Protein AF-M7MXN5-F1 (afdb_monomer)

Secondary structure (DSSP, 8-state):
----HHHHHHHHHHHHHHHHHHHHHHHHTSTT--S-HHHHHHHHHHHHHHHHHHHHHHHHHHHHHHHHHHTT-----HHHHHHHHHHHHHHHHHHHHHHHHHHHHTT-GGGHHHHHHHHHHHHHHHGGGTTT-GGGHHHHHHHHHHHHHHHHHHHHHHTT--TT----------

Organism: NCBI:txid1279009

Solvent-accessible surface area (backbone atoms only — not comparable to full-atom values): 9744 Å² total; per-residue (Å²): 133,87,76,60,61,69,57,53,54,50,51,49,50,52,50,25,52,52,52,33,50,55,51,44,53,62,51,68,72,39,87,64,54,69,59,60,66,71,59,52,46,50,52,43,33,48,30,40,39,52,28,51,52,37,49,52,51,50,49,50,52,50,51,55,47,52,54,28,47,76,66,74,68,56,76,95,42,72,67,57,54,52,52,51,51,50,36,50,52,51,35,52,55,26,52,49,44,53,62,49,48,57,50,42,37,48,65,42,66,84,51,49,65,60,51,45,51,51,34,49,52,51,38,62,72,37,55,81,40,43,93,78,30,76,75,52,42,56,57,42,49,31,30,51,51,47,47,53,50,51,52,54,50,49,60,54,47,69,77,68,58,66,96,76,76,69,82,78,76,70,82,81,80,126

Mean predicted aligned error: 8.17 Å

Radius of gyration: 19.01 Å; Cα contacts (8 Å, |Δi|>4): 107; chains: 1; bounding box: 55×35×55 Å

Foldseek 3Di:
DDDPVVVVLVVLLVVLLVVLVVLLVVLVVDPLQDDDSVLLSLQSSLLSSQLSVLVVVLVVLVVVQVVCVVVVNHDDDPVSVVSNVLSVVSNVLSVVSSVLSSVVSSVNCVCVVVLLVSLVVLCVSLVVVVVPDVVSVSNNVSSVVNNVSSVVVVVVVVVVDDPPPPPPPDDPPD

Structure (mmCIF, N/CA/C/O backbone):
data_AF-M7MXN5-F1
#
_entry.id   AF-M7MXN5-F1
#
loop_
_atom_site.group_PDB
_atom_site.id
_atom_site.type_symbol
_atom_site.label_atom_id
_atom_site.label_alt_id
_atom_site.label_comp_id
_atom_site.label_asym_id
_atom_site.label_entity_id
_atom_site.label_seq_id
_atom_site.pdbx_PDB_ins_code
_atom_site.Cartn_x
_atom_site.Cartn_y
_atom_site.Cartn_z
_atom_site.occupancy
_atom_site.B_iso_or_equiv
_atom_site.auth_seq_id
_atom_site.auth_comp_id
_atom_site.auth_asym_id
_atom_site.auth_atom_id
_atom_site.pdbx_PDB_model_num
ATOM 1 N N . MET A 1 1 ? 27.532 1.480 -13.823 1.00 47.28 1 MET A N 1
ATOM 2 C CA . MET A 1 1 ? 27.310 2.254 -12.583 1.00 47.28 1 MET A CA 1
ATOM 3 C C . MET A 1 1 ? 26.461 1.381 -11.665 1.00 47.28 1 MET A C 1
ATOM 5 O O . MET A 1 1 ? 25.288 1.194 -11.956 1.00 47.28 1 MET A O 1
ATOM 9 N N . ASN A 1 2 ? 27.058 0.729 -10.660 1.00 47.22 2 ASN A N 1
ATOM 10 C CA . ASN A 1 2 ? 26.311 -0.142 -9.744 1.00 47.22 2 ASN A CA 1
ATOM 11 C C . ASN A 1 2 ? 25.503 0.739 -8.790 1.00 47.22 2 ASN A C 1
ATOM 13 O O . ASN A 1 2 ? 26.055 1.320 -7.859 1.00 47.22 2 ASN A O 1
ATOM 17 N N . ILE A 1 3 ? 24.205 0.881 -9.056 1.00 63.28 3 ILE A N 1
ATOM 18 C CA . ILE A 1 3 ? 23.286 1.511 -8.109 1.00 63.28 3 ILE A CA 1
ATOM 19 C C . ILE A 1 3 ? 23.208 0.583 -6.901 1.00 63.28 3 ILE A C 1
ATOM 21 O O . ILE A 1 3 ? 22.859 -0.589 -7.029 1.00 63.28 3 ILE A O 1
ATOM 25 N N . ASN A 1 4 ? 23.579 1.103 -5.736 1.00 78.06 4 ASN A N 1
ATOM 26 C CA . ASN A 1 4 ? 23.575 0.341 -4.499 1.00 78.06 4 ASN A CA 1
ATOM 27 C C . ASN A 1 4 ? 22.113 0.125 -4.072 1.00 78.06 4 ASN A C 1
ATOM 29 O O . ASN A 1 4 ? 21.478 1.034 -3.534 1.00 78.06 4 ASN A O 1
ATOM 33 N N . THR A 1 5 ? 21.555 -1.049 -4.371 1.00 75.12 5 THR A N 1
ATOM 34 C CA . THR A 1 5 ? 20.134 -1.390 -4.162 1.00 75.12 5 THR A CA 1
ATOM 35 C C . THR A 1 5 ? 19.700 -1.188 -2.712 1.00 75.12 5 THR A C 1
ATOM 37 O O . THR A 1 5 ? 18.627 -0.650 -2.457 1.00 75.12 5 THR A O 1
ATOM 40 N N . ASN A 1 6 ? 20.597 -1.472 -1.766 1.00 78.88 6 ASN A N 1
ATOM 41 C CA . ASN A 1 6 ? 20.368 -1.254 -0.338 1.00 78.88 6 ASN A CA 1
ATOM 42 C C . ASN A 1 6 ? 20.072 0.215 -0.001 1.00 78.88 6 ASN A C 1
ATOM 44 O O . ASN A 1 6 ? 19.251 0.504 0.865 1.00 78.88 6 ASN A O 1
ATOM 48 N N . LEU A 1 7 ? 20.729 1.158 -0.684 1.00 82.44 7 LEU A N 1
ATOM 49 C CA . LEU A 1 7 ? 20.529 2.587 -0.445 1.00 82.44 7 LEU A CA 1
ATOM 50 C C . LEU A 1 7 ? 19.149 3.030 -0.941 1.00 82.44 7 LEU A C 1
ATOM 52 O O . LEU A 1 7 ? 18.472 3.807 -0.267 1.00 82.44 7 LEU A O 1
ATOM 56 N N . VAL A 1 8 ? 18.705 2.483 -2.076 1.00 81.44 8 VAL A N 1
ATOM 57 C CA . VAL A 1 8 ? 17.357 2.716 -2.609 1.00 81.44 8 VAL A CA 1
ATOM 58 C C . VAL A 1 8 ? 16.309 2.193 -1.628 1.00 81.44 8 VAL A C 1
ATOM 60 O O . VAL A 1 8 ? 15.423 2.950 -1.233 1.00 81.44 8 VAL A O 1
ATOM 63 N N . ASP A 1 9 ? 16.458 0.964 -1.141 1.00 78.00 9 ASP A N 1
ATOM 64 C CA . ASP A 1 9 ? 15.501 0.362 -0.207 1.00 78.00 9 ASP A CA 1
ATOM 65 C C . ASP A 1 9 ? 15.425 1.124 1.126 1.00 78.00 9 ASP A C 1
ATOM 67 O O . ASP A 1 9 ? 14.329 1.397 1.626 1.00 78.00 9 ASP A O 1
ATOM 71 N N . ILE A 1 10 ? 16.572 1.554 1.669 1.00 85.50 10 ILE A N 1
ATOM 72 C CA . ILE A 1 10 ? 16.631 2.390 2.880 1.00 85.50 10 ILE A CA 1
ATOM 73 C C . ILE A 1 10 ? 15.970 3.750 2.636 1.00 85.50 10 ILE A C 1
ATOM 75 O O . ILE A 1 10 ? 15.220 4.230 3.489 1.00 85.50 10 ILE A O 1
ATOM 79 N N . SER A 1 11 ? 16.204 4.373 1.477 1.00 87.69 11 SER A N 1
ATOM 80 C CA . SER A 1 11 ? 15.596 5.669 1.152 1.00 87.69 11 SER A CA 1
ATOM 81 C C . SER A 1 11 ? 14.072 5.577 1.028 1.00 87.69 11 SER A C 1
ATOM 83 O O . SER A 1 11 ? 13.363 6.421 1.578 1.00 87.69 11 SER A O 1
ATOM 85 N N . ILE A 1 12 ? 13.554 4.514 0.401 1.00 87.25 12 ILE A N 1
ATOM 86 C CA . ILE A 1 12 ? 12.113 4.246 0.295 1.00 87.25 12 ILE A CA 1
ATOM 87 C C . ILE A 1 12 ? 11.523 3.987 1.683 1.00 87.25 12 ILE A C 1
ATOM 89 O O . ILE A 1 12 ? 10.456 4.514 2.009 1.00 87.25 12 ILE A O 1
ATOM 93 N N . LEU A 1 13 ? 12.222 3.223 2.527 1.00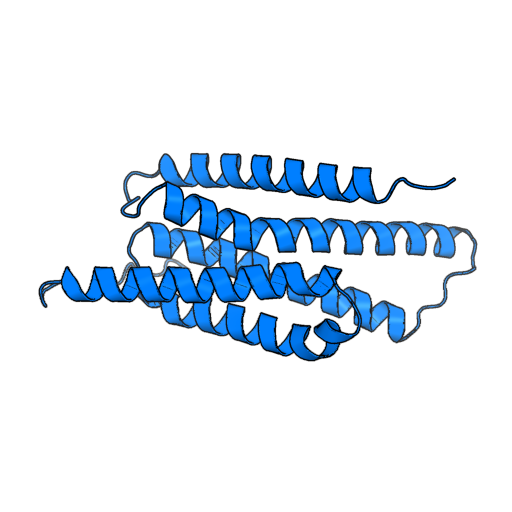 86.06 13 LEU A N 1
ATOM 94 C CA . LEU A 1 13 ? 11.801 2.973 3.901 1.00 86.06 13 LEU A CA 1
ATOM 95 C C . LEU A 1 13 ? 11.711 4.282 4.698 1.00 86.06 13 LEU A C 1
ATOM 97 O O . LEU A 1 13 ? 10.663 4.567 5.278 1.00 86.06 13 LEU A O 1
ATOM 101 N N . LEU A 1 14 ? 12.754 5.114 4.682 1.00 89.81 14 LEU A N 1
ATOM 102 C CA . LEU A 1 14 ? 12.753 6.412 5.364 1.00 89.81 14 LEU A CA 1
ATOM 103 C C . LEU A 1 14 ? 11.634 7.320 4.848 1.00 89.81 14 LEU A C 1
ATOM 105 O O . LEU A 1 14 ? 10.878 7.881 5.646 1.00 89.81 14 LEU A O 1
ATOM 109 N N . LEU A 1 15 ? 11.467 7.407 3.527 1.00 91.31 15 LEU A N 1
ATOM 110 C CA . LEU A 1 15 ? 10.403 8.191 2.908 1.00 91.31 15 LEU A CA 1
ATOM 111 C C . LEU A 1 15 ? 9.018 7.693 3.338 1.00 91.31 15 LEU A C 1
ATOM 113 O O . LEU A 1 15 ? 8.140 8.500 3.641 1.00 91.31 15 LEU A O 1
ATOM 117 N N . SER A 1 16 ? 8.827 6.376 3.438 1.00 88.69 16 SER A N 1
ATOM 118 C CA . SER A 1 16 ? 7.569 5.785 3.902 1.00 88.69 16 SER A CA 1
ATOM 119 C C . SER A 1 16 ? 7.272 6.093 5.368 1.00 88.69 16 SER A C 1
ATOM 121 O O . SER A 1 16 ? 6.123 6.391 5.701 1.00 88.69 16 SER A O 1
ATOM 123 N N . ILE A 1 17 ? 8.290 6.105 6.235 1.00 89.38 17 ILE A N 1
ATOM 124 C CA . ILE A 1 17 ? 8.146 6.478 7.648 1.00 89.38 17 ILE A CA 1
ATOM 125 C C . ILE A 1 17 ? 7.752 7.954 7.756 1.00 89.38 17 ILE A C 1
ATOM 127 O O . ILE A 1 17 ? 6.782 8.278 8.445 1.00 89.38 17 ILE A O 1
ATOM 131 N N . LEU A 1 18 ? 8.444 8.842 7.036 1.00 93.88 18 LEU A N 1
ATOM 132 C CA . LEU A 1 18 ? 8.152 10.279 7.026 1.00 93.88 18 LEU A CA 1
ATOM 133 C C . LEU A 1 18 ? 6.754 10.573 6.465 1.00 93.88 18 LEU A C 1
ATOM 135 O O . LEU A 1 18 ? 5.985 11.322 7.073 1.00 93.88 18 LEU A O 1
ATOM 1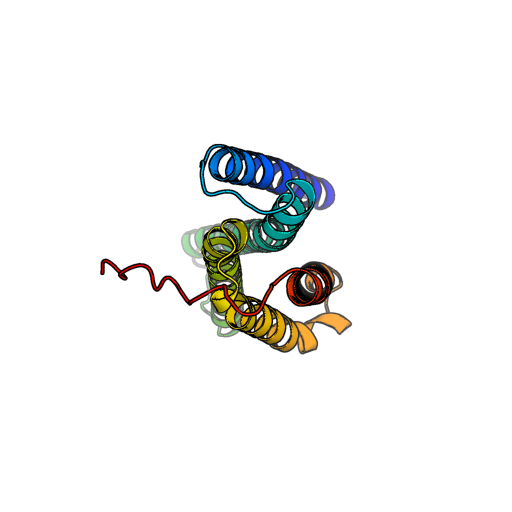39 N N . ALA A 1 19 ? 6.385 9.936 5.352 1.00 92.12 19 ALA A N 1
ATOM 140 C CA . ALA A 1 19 ? 5.065 10.079 4.746 1.00 92.12 19 ALA A CA 1
ATOM 141 C C . ALA A 1 19 ? 3.954 9.565 5.675 1.00 92.12 19 ALA A C 1
ATOM 143 O O . ALA A 1 19 ? 2.916 10.215 5.829 1.00 92.12 19 ALA A O 1
ATOM 144 N N . THR A 1 20 ? 4.192 8.441 6.355 1.00 91.50 20 THR A N 1
ATOM 145 C CA . THR A 1 20 ? 3.282 7.894 7.369 1.00 91.50 20 THR A CA 1
ATOM 146 C C . THR A 1 20 ? 3.127 8.851 8.542 1.00 91.50 20 THR A C 1
ATOM 148 O O . THR A 1 20 ? 2.000 9.119 8.963 1.00 91.50 20 THR A O 1
ATOM 151 N N . ALA A 1 21 ? 4.230 9.393 9.062 1.00 90.44 21 ALA A N 1
ATOM 152 C CA . ALA A 1 21 ? 4.212 10.345 10.165 1.00 90.44 21 ALA A CA 1
ATOM 153 C C . ALA A 1 21 ? 3.433 11.614 9.790 1.00 90.44 21 ALA A C 1
ATOM 155 O O . ALA A 1 21 ? 2.551 12.029 10.544 1.00 90.44 21 ALA A O 1
ATOM 156 N N . GLY A 1 22 ? 3.674 12.171 8.599 1.00 92.44 22 GLY A N 1
ATOM 157 C CA . GLY A 1 22 ? 2.940 13.328 8.081 1.00 92.44 22 GLY A CA 1
ATOM 158 C C . GLY A 1 22 ? 1.442 13.057 7.900 1.00 92.44 22 GLY A C 1
ATOM 159 O O . GLY A 1 22 ? 0.605 13.868 8.308 1.00 92.44 22 GLY A O 1
ATOM 160 N N . PHE A 1 23 ? 1.080 11.892 7.353 1.00 90.88 23 PHE A N 1
ATOM 161 C CA . PHE A 1 23 ? -0.321 11.493 7.197 1.00 90.88 23 PHE A CA 1
ATOM 162 C C . PHE A 1 23 ? -1.011 11.289 8.553 1.00 90.88 23 PHE A C 1
ATOM 164 O O . PHE A 1 23 ? -2.112 11.795 8.778 1.00 90.88 23 PHE A O 1
ATOM 171 N N . CYS A 1 24 ? -0.347 10.610 9.491 1.00 89.62 24 CYS A N 1
ATOM 172 C CA . CYS A 1 24 ? -0.855 10.402 10.845 1.00 89.62 24 CYS A CA 1
ATOM 173 C C . CYS A 1 24 ? -0.999 11.716 11.609 1.00 89.62 24 CYS A C 1
ATOM 175 O O . CYS A 1 24 ? -2.003 11.903 12.286 1.00 89.62 24 CYS A O 1
ATOM 177 N N . TYR A 1 25 ? -0.052 12.646 11.46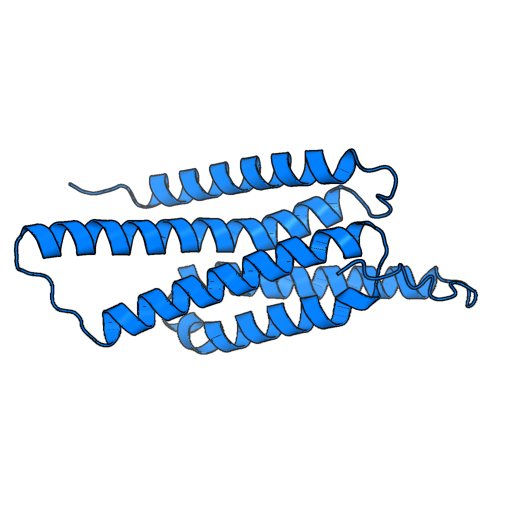9 1.00 91.12 25 TYR A N 1
ATOM 178 C CA . TYR A 1 25 ? -0.140 13.974 12.073 1.00 91.12 25 TYR A CA 1
ATOM 179 C C . TYR A 1 25 ? -1.403 14.715 11.611 1.00 91.12 25 TYR A C 1
ATOM 181 O O . TYR A 1 25 ? -2.173 15.209 12.439 1.00 91.12 25 TYR A O 1
ATOM 189 N N . ARG A 1 26 ? -1.681 14.710 10.297 1.00 89.31 26 ARG A N 1
ATOM 190 C CA . ARG A 1 26 ? -2.926 15.276 9.744 1.00 89.31 26 ARG A CA 1
ATOM 191 C C . ARG A 1 26 ? -4.170 14.574 10.285 1.00 89.31 26 ARG A C 1
ATOM 193 O O . ARG A 1 26 ? -5.172 15.234 10.555 1.00 89.31 26 ARG A O 1
ATOM 200 N N . LEU A 1 27 ? -4.112 13.255 10.458 1.00 87.69 27 LEU A N 1
ATOM 201 C CA . LEU A 1 27 ? -5.239 12.472 10.956 1.00 87.69 27 LEU A CA 1
ATOM 202 C C . LEU A 1 27 ? -5.500 12.701 12.456 1.00 87.69 27 LEU A C 1
ATOM 204 O O . LEU A 1 27 ? -6.655 12.823 12.856 1.00 87.69 27 LEU A O 1
ATOM 208 N N . TYR A 1 28 ? -4.448 12.818 13.272 1.00 87.75 28 TYR A N 1
ATOM 209 C CA . TYR A 1 28 ? -4.533 13.033 14.724 1.00 87.75 28 TYR A CA 1
ATOM 210 C C . TYR A 1 28 ? -4.995 14.430 15.111 1.00 87.75 28 TYR A C 1
ATOM 212 O O . TYR A 1 28 ? -5.539 14.603 16.197 1.00 87.75 28 TYR A O 1
ATOM 220 N N . ARG A 1 29 ? -4.798 15.423 14.241 1.00 87.12 29 ARG A N 1
ATOM 221 C CA . ARG A 1 29 ? -5.309 16.779 14.469 1.00 87.12 29 ARG A CA 1
ATOM 222 C C . ARG A 1 29 ? -6.839 16.855 14.355 1.00 87.12 29 ARG A C 1
ATOM 224 O O . ARG A 1 29 ? -7.433 17.854 14.744 1.00 87.12 29 ARG A O 1
ATOM 231 N N . HIS A 1 30 ? -7.490 15.824 13.815 1.00 79.88 30 HIS A N 1
ATOM 232 C CA . HIS A 1 30 ? -8.931 15.828 13.612 1.00 79.88 30 HIS A CA 1
ATOM 233 C C . HIS A 1 30 ? -9.686 15.480 14.912 1.00 79.88 30 HIS A C 1
ATOM 235 O O . HIS A 1 30 ? -9.422 14.427 15.491 1.00 79.88 30 HIS A O 1
ATOM 241 N N . PRO A 1 31 ? -10.686 16.276 15.341 1.00 75.06 31 PRO A N 1
ATOM 242 C CA . PRO A 1 31 ? -11.374 16.076 16.625 1.00 75.06 31 PRO A CA 1
ATOM 243 C C . PRO A 1 31 ? -12.156 14.756 16.696 1.00 75.06 31 PRO A C 1
ATOM 245 O O . PRO A 1 31 ? -12.258 14.144 17.749 1.00 75.06 31 PRO A O 1
ATOM 248 N N . ALA A 1 32 ? -12.656 14.268 15.557 1.00 75.81 32 ALA A N 1
ATOM 249 C CA . ALA A 1 32 ? -13.358 12.983 15.451 1.00 75.81 32 ALA A CA 1
ATOM 250 C C . ALA A 1 32 ? -12.443 11.734 15.491 1.00 75.81 32 ALA A C 1
ATOM 252 O O . ALA A 1 32 ? -12.848 10.666 15.039 1.00 75.81 32 ALA A O 1
ATOM 253 N N . PHE A 1 33 ? -11.188 11.855 15.928 1.00 77.12 33 PHE A N 1
ATOM 254 C CA . PHE A 1 33 ? -10.263 10.727 16.026 1.00 77.12 33 PHE A CA 1
ATOM 255 C C . PHE A 1 33 ? -10.543 9.909 17.296 1.00 77.12 33 PHE A C 1
ATOM 257 O O . PHE A 1 33 ? -10.397 10.414 18.406 1.00 77.12 33 PHE A O 1
ATOM 264 N N . CYS A 1 34 ? -10.920 8.637 17.141 1.00 74.44 34 CYS A N 1
ATOM 265 C CA . CYS A 1 34 ? -11.358 7.799 18.269 1.00 74.44 34 CYS A CA 1
ATOM 266 C C . CYS A 1 34 ? -10.432 6.606 18.559 1.00 74.44 34 CYS A C 1
ATOM 268 O O . CYS A 1 34 ? -10.537 5.978 19.611 1.00 74.44 34 CYS A O 1
ATOM 270 N N . GLN A 1 35 ? -9.546 6.247 17.626 1.00 76.44 35 GLN A N 1
ATOM 271 C CA . GLN A 1 35 ? -8.729 5.034 17.724 1.00 76.44 35 GLN A CA 1
ATOM 272 C C . GLN A 1 35 ? -7.386 5.265 18.434 1.00 76.44 35 GLN A C 1
ATOM 274 O O . GLN A 1 35 ? -6.954 6.386 18.672 1.00 76.44 35 GLN A O 1
ATOM 279 N N . ARG A 1 36 ? -6.674 4.186 18.782 1.00 81.44 36 ARG A N 1
ATOM 280 C CA . ARG A 1 36 ? -5.321 4.303 19.356 1.00 81.44 36 ARG A CA 1
ATOM 281 C C . ARG A 1 36 ? -4.330 4.800 18.298 1.00 81.44 36 ARG A C 1
ATOM 283 O O . ARG A 1 36 ? -4.243 4.210 17.223 1.00 81.44 36 ARG A O 1
ATOM 290 N N . LYS A 1 37 ? -3.519 5.810 18.638 1.00 83.38 37 LYS A N 1
ATOM 291 C CA . LYS A 1 37 ? -2.496 6.388 17.745 1.00 83.38 37 LYS A CA 1
ATOM 292 C C . LYS A 1 37 ? -1.556 5.317 17.173 1.00 83.38 37 LYS A C 1
ATOM 294 O O . LYS A 1 37 ? -1.448 5.178 15.966 1.00 83.38 37 LYS A O 1
ATOM 299 N N . SER A 1 38 ? -0.966 4.466 18.013 1.00 81.06 38 SER A N 1
ATOM 300 C CA . SER A 1 38 ? -0.049 3.410 17.546 1.00 81.06 38 SER A CA 1
ATOM 301 C C . SER A 1 38 ? -0.682 2.425 16.555 1.00 81.06 38 SER A C 1
ATOM 303 O O . SER A 1 38 ? -0.024 1.977 15.622 1.00 81.06 38 SER A O 1
ATOM 305 N N . PHE A 1 39 ? -1.970 2.112 16.722 1.00 83.44 39 PHE A N 1
ATOM 306 C CA . PHE A 1 39 ? -2.701 1.234 15.810 1.00 83.44 39 PHE A CA 1
ATOM 307 C C . PHE A 1 39 ? -2.892 1.878 14.436 1.00 83.44 39 PHE A C 1
ATOM 309 O O . PHE A 1 39 ? -2.626 1.247 13.418 1.00 83.44 39 PHE A O 1
ATOM 316 N N . VAL A 1 40 ? -3.313 3.143 14.414 1.00 84.94 40 VAL A N 1
ATOM 317 C CA . VAL A 1 40 ? -3.501 3.896 13.170 1.00 84.94 40 VAL A CA 1
ATOM 318 C C . VAL A 1 40 ? -2.168 4.124 12.467 1.00 84.94 40 VAL A C 1
ATOM 320 O O . VAL A 1 40 ? -2.100 3.924 11.261 1.00 84.94 40 VAL A O 1
ATOM 323 N N . PHE A 1 41 ? -1.107 4.458 13.206 1.00 87.25 41 PHE A N 1
ATOM 324 C CA . PHE A 1 41 ? 0.235 4.597 12.642 1.00 87.25 41 PHE A CA 1
ATOM 325 C C . PHE A 1 41 ? 0.669 3.336 11.903 1.00 87.25 41 PHE A C 1
ATOM 327 O O . PHE A 1 41 ? 1.087 3.409 10.752 1.00 87.25 41 PHE A O 1
ATOM 334 N N . LEU A 1 42 ? 0.504 2.175 12.538 1.00 86.56 42 LEU A N 1
ATOM 335 C CA . LEU A 1 42 ? 0.867 0.901 11.935 1.00 86.56 42 LEU A CA 1
ATOM 336 C C . LEU A 1 42 ? 0.002 0.589 10.704 1.00 86.56 42 LEU A C 1
ATOM 338 O O . LEU A 1 42 ? 0.540 0.178 9.685 1.00 86.56 42 LEU A O 1
ATOM 342 N N . LEU A 1 43 ? -1.311 0.839 10.747 1.00 86.19 43 LEU A N 1
ATOM 343 C CA . LEU A 1 43 ? -2.180 0.667 9.574 1.00 86.19 43 LEU A CA 1
ATOM 344 C C . LEU A 1 43 ? -1.756 1.549 8.394 1.00 86.19 43 LEU A C 1
ATOM 346 O O . LEU A 1 43 ? -1.692 1.069 7.265 1.00 86.19 43 LEU A O 1
ATOM 350 N N . VAL A 1 44 ? -1.477 2.828 8.654 1.00 90.44 44 VAL A N 1
ATOM 351 C CA . VAL A 1 44 ? -1.035 3.768 7.617 1.00 90.44 44 VAL A CA 1
ATOM 352 C C . VAL A 1 44 ? 0.315 3.327 7.071 1.00 90.44 44 VAL A C 1
ATOM 354 O O . VAL A 1 44 ? 0.458 3.258 5.859 1.00 90.44 44 VAL A O 1
ATOM 357 N N . PHE A 1 45 ? 1.264 2.956 7.933 1.00 88.31 45 PHE A N 1
ATOM 358 C CA . PHE A 1 45 ? 2.584 2.485 7.513 1.00 88.31 45 PHE A CA 1
ATOM 359 C C . PHE A 1 45 ? 2.490 1.276 6.578 1.00 88.31 45 PHE A C 1
ATOM 361 O O . PHE A 1 45 ? 3.076 1.280 5.497 1.00 88.31 45 PHE A O 1
ATOM 368 N N . LEU A 1 46 ? 1.689 0.277 6.961 1.00 87.19 46 LEU A N 1
ATOM 369 C CA . LEU A 1 46 ? 1.489 -0.952 6.189 1.00 87.19 46 LEU A CA 1
ATOM 370 C C . LEU A 1 46 ? 0.849 -0.705 4.817 1.00 87.19 46 LEU A C 1
ATOM 372 O O . LEU A 1 46 ? 1.119 -1.469 3.899 1.00 87.19 46 LEU A O 1
ATOM 376 N N . ALA A 1 47 ? 0.033 0.339 4.661 1.00 88.69 47 ALA A N 1
ATOM 377 C CA . ALA A 1 47 ? -0.532 0.716 3.364 1.00 88.69 47 ALA A CA 1
ATOM 378 C C . ALA A 1 47 ? 0.387 1.666 2.567 1.00 88.69 47 ALA A C 1
ATOM 380 O O . ALA A 1 47 ? 0.432 1.614 1.340 1.00 88.69 47 ALA A O 1
ATOM 381 N N . MET A 1 48 ? 1.141 2.530 3.252 1.00 91.00 48 MET A N 1
ATOM 382 C CA . MET A 1 48 ? 1.973 3.568 2.635 1.00 91.00 48 MET A CA 1
ATOM 383 C C . MET A 1 48 ? 3.301 3.023 2.107 1.00 91.00 48 MET A C 1
ATOM 385 O O . MET A 1 48 ? 3.770 3.460 1.057 1.00 91.00 48 MET A O 1
ATOM 389 N N . TYR A 1 49 ? 3.904 2.058 2.804 1.00 89.19 49 TYR A N 1
ATOM 390 C CA . TYR A 1 49 ? 5.169 1.463 2.379 1.00 89.19 49 TYR A CA 1
ATOM 391 C C . TYR A 1 49 ? 5.054 0.732 1.026 1.00 89.19 49 TYR A C 1
ATOM 393 O O . TYR A 1 49 ? 5.797 1.096 0.111 1.00 89.19 49 TYR A O 1
ATOM 401 N N . PRO A 1 50 ? 4.099 -0.203 0.814 1.00 87.81 50 PRO A N 1
ATOM 402 C CA . PRO A 1 50 ? 3.914 -0.838 -0.492 1.00 87.81 50 PRO A CA 1
ATOM 403 C C . PRO A 1 50 ? 3.569 0.154 -1.604 1.00 87.81 50 PRO A C 1
ATOM 405 O O . PRO A 1 50 ? 4.023 -0.015 -2.733 1.00 87.81 50 PRO A O 1
ATOM 408 N N . LEU A 1 51 ? 2.799 1.204 -1.291 1.00 90.88 51 LEU A N 1
ATOM 409 C CA . LEU A 1 51 ? 2.457 2.265 -2.240 1.00 90.88 51 LEU A CA 1
ATOM 410 C C . LEU A 1 51 ? 3.713 2.975 -2.764 1.00 90.88 51 LEU A C 1
ATOM 412 O O . LEU A 1 51 ? 3.904 3.072 -3.973 1.00 90.88 51 LEU A O 1
ATOM 416 N N . LEU A 1 52 ? 4.565 3.463 -1.858 1.00 90.50 52 LEU A N 1
ATOM 417 C CA . LEU A 1 52 ? 5.790 4.191 -2.207 1.00 90.50 52 LEU A CA 1
ATOM 418 C C . LEU A 1 52 ? 6.820 3.287 -2.884 1.00 90.50 52 LEU A C 1
ATOM 420 O O . LEU A 1 52 ? 7.468 3.711 -3.839 1.00 90.50 52 LEU A O 1
ATOM 424 N N . SER A 1 53 ? 6.938 2.040 -2.427 1.00 87.75 53 SER A N 1
ATOM 425 C CA . SER A 1 53 ? 7.812 1.046 -3.051 1.00 87.75 53 SER A CA 1
ATOM 426 C C . SER A 1 53 ? 7.408 0.778 -4.506 1.00 87.75 53 SER A C 1
ATOM 428 O O . SER A 1 53 ? 8.250 0.861 -5.405 1.00 87.75 53 SER A O 1
ATOM 430 N N . MET A 1 54 ? 6.113 0.556 -4.765 1.00 89.00 54 MET A N 1
ATOM 431 C CA . MET A 1 54 ? 5.602 0.348 -6.124 1.00 89.00 54 MET A CA 1
ATOM 432 C C . MET A 1 54 ? 5.690 1.611 -6.981 1.00 89.00 54 MET A C 1
ATOM 434 O O . MET A 1 54 ? 6.049 1.517 -8.152 1.00 89.00 54 MET A O 1
ATOM 438 N N . LEU A 1 55 ? 5.451 2.793 -6.406 1.00 90.44 55 LEU A N 1
ATOM 439 C CA . LEU A 1 55 ? 5.644 4.067 -7.102 1.00 90.44 55 LEU A CA 1
ATOM 440 C C . LEU A 1 55 ? 7.093 4.221 -7.584 1.00 90.44 55 LEU A C 1
ATOM 442 O O . LEU A 1 55 ? 7.317 4.569 -8.741 1.00 90.44 55 LEU A O 1
ATOM 446 N N . GLY A 1 56 ? 8.072 3.920 -6.725 1.00 87.94 56 GLY A N 1
ATOM 447 C CA . GLY A 1 56 ? 9.488 3.948 -7.092 1.00 87.94 56 GLY A CA 1
ATOM 448 C C . GLY A 1 56 ? 9.813 2.993 -8.243 1.00 87.94 56 GLY A C 1
ATOM 449 O O . GLY A 1 56 ? 10.490 3.385 -9.192 1.00 87.94 56 GLY A O 1
ATOM 450 N N . HIS A 1 57 ? 9.267 1.774 -8.208 1.00 86.19 57 HIS A N 1
ATOM 451 C CA . HIS A 1 57 ? 9.447 0.792 -9.282 1.00 86.19 57 HIS A CA 1
ATOM 452 C C . HIS A 1 57 ? 8.836 1.259 -10.605 1.00 86.19 57 HIS A C 1
ATOM 454 O O . HIS A 1 57 ? 9.502 1.207 -11.638 1.00 86.19 57 HIS A O 1
ATOM 460 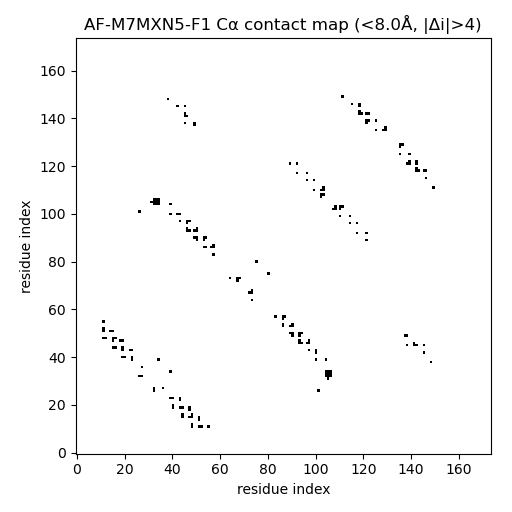N N . VAL A 1 58 ? 7.597 1.756 -10.583 1.00 90.00 58 VAL A N 1
ATOM 461 C CA . VAL A 1 58 ? 6.912 2.265 -11.780 1.00 90.00 58 VAL A CA 1
ATOM 462 C C . VAL A 1 58 ? 7.669 3.452 -12.377 1.00 90.00 58 VAL A C 1
ATOM 464 O O . VAL A 1 58 ? 7.867 3.495 -13.590 1.00 90.00 58 VAL A O 1
ATOM 467 N N . LEU A 1 59 ? 8.161 4.377 -11.546 1.00 90.31 59 LEU A N 1
ATOM 468 C CA . LEU A 1 59 ? 8.977 5.505 -12.007 1.00 90.31 59 LEU A CA 1
ATOM 469 C C . LEU A 1 59 ? 10.305 5.047 -12.614 1.00 90.31 59 LEU A C 1
ATOM 471 O O . LEU A 1 59 ? 10.679 5.533 -13.679 1.00 90.31 59 LEU A O 1
ATOM 475 N N . ALA A 1 60 ? 10.997 4.092 -11.989 1.00 87.50 60 ALA A N 1
ATOM 476 C CA . ALA A 1 60 ? 12.241 3.545 -12.527 1.00 87.50 60 ALA A CA 1
ATOM 477 C C . ALA A 1 60 ? 12.018 2.880 -13.895 1.00 87.50 60 ALA A C 1
ATOM 479 O O . ALA A 1 60 ? 12.763 3.135 -14.842 1.00 87.50 60 ALA A O 1
ATOM 480 N N . ILE A 1 61 ? 10.954 2.083 -14.023 1.00 88.00 61 ILE A N 1
ATOM 481 C CA . ILE A 1 61 ? 10.572 1.435 -15.282 1.00 88.00 61 ILE A CA 1
ATOM 482 C C . ILE A 1 61 ? 10.219 2.481 -16.345 1.00 88.00 61 ILE A C 1
ATOM 484 O O . ILE A 1 61 ? 10.684 2.370 -17.482 1.00 88.00 61 ILE A O 1
ATOM 488 N N . ALA A 1 62 ? 9.447 3.509 -15.986 1.00 88.62 62 ALA A N 1
ATOM 489 C CA . ALA A 1 62 ? 9.068 4.587 -16.895 1.00 88.62 62 ALA A CA 1
ATOM 490 C C . ALA A 1 62 ? 10.288 5.387 -17.379 1.00 88.62 62 ALA A C 1
ATOM 492 O O . ALA A 1 62 ? 10.410 5.636 -18.577 1.00 88.62 62 ALA A O 1
ATOM 493 N N . LEU A 1 63 ? 11.223 5.726 -16.485 1.00 90.56 63 LEU A N 1
ATOM 494 C CA . LEU A 1 63 ? 12.457 6.443 -16.827 1.00 90.56 63 LEU A CA 1
ATOM 495 C C . LEU A 1 63 ? 13.351 5.629 -17.764 1.00 90.56 63 LEU A C 1
ATOM 497 O O . LEU A 1 63 ? 13.764 6.133 -18.807 1.00 90.56 63 LEU A O 1
ATOM 501 N N . ILE A 1 64 ? 13.608 4.359 -17.436 1.00 87.88 64 ILE A N 1
ATOM 502 C CA . ILE A 1 64 ? 14.419 3.467 -18.281 1.00 87.88 64 ILE A CA 1
ATOM 503 C C . ILE A 1 64 ? 13.767 3.301 -19.658 1.00 87.88 64 ILE A C 1
ATOM 505 O O . ILE A 1 64 ? 14.452 3.300 -20.680 1.00 87.88 64 ILE A O 1
ATOM 509 N N . SER A 1 65 ? 12.441 3.190 -19.698 1.00 87.62 65 SER A N 1
ATOM 510 C CA . SER A 1 65 ? 11.694 3.061 -20.952 1.00 87.62 65 SER A CA 1
ATOM 511 C C . SER A 1 65 ? 11.731 4.347 -21.776 1.00 87.62 65 SER A C 1
ATOM 513 O O . SER A 1 65 ? 11.926 4.278 -22.985 1.00 87.62 65 SER A O 1
ATOM 515 N N . GLY A 1 66 ? 11.647 5.513 -21.130 1.00 90.19 66 GLY A N 1
ATOM 516 C CA . GLY A 1 66 ? 11.828 6.814 -21.775 1.00 90.19 66 GLY A CA 1
ATOM 517 C C . GLY A 1 66 ? 13.223 6.979 -22.383 1.00 90.19 66 GLY A C 1
ATOM 518 O O . GLY A 1 66 ? 13.342 7.406 -23.528 1.00 90.19 66 GLY A O 1
ATOM 519 N N . MET A 1 67 ? 14.275 6.551 -21.676 1.00 91.00 67 MET A N 1
ATOM 520 C CA . MET A 1 67 ? 15.644 6.545 -22.214 1.00 91.00 67 MET A CA 1
ATOM 521 C C . MET A 1 67 ? 15.780 5.613 -23.425 1.00 91.00 67 MET A C 1
ATOM 523 O O . MET A 1 67 ? 16.396 5.972 -24.426 1.00 91.00 67 MET A O 1
ATOM 527 N N . ARG A 1 68 ? 15.170 4.421 -23.378 1.00 89.19 68 ARG A N 1
ATOM 528 C CA . ARG A 1 68 ? 15.148 3.498 -24.528 1.00 89.19 68 ARG A CA 1
ATOM 529 C C . ARG A 1 68 ? 14.394 4.081 -25.720 1.00 89.19 68 ARG A C 1
ATOM 531 O O . ARG A 1 68 ? 14.815 3.861 -26.853 1.00 89.19 68 ARG A O 1
ATOM 538 N N . LEU A 1 69 ? 13.316 4.826 -25.466 1.00 92.31 69 LEU A N 1
ATOM 539 C CA . LEU A 1 69 ? 12.523 5.479 -26.506 1.00 92.31 69 LEU A CA 1
ATOM 540 C C . LEU A 1 69 ? 13.343 6.559 -27.215 1.00 92.31 69 LEU A C 1
ATOM 542 O O . LEU A 1 69 ? 13.366 6.591 -28.440 1.00 92.31 69 LEU A O 1
ATOM 546 N N . GLN A 1 70 ? 14.081 7.374 -26.456 1.00 93.88 70 GLN A N 1
ATOM 547 C CA . GLN A 1 70 ? 15.007 8.371 -27.010 1.00 93.88 70 GLN A CA 1
ATOM 548 C C . GLN A 1 70 ? 16.127 7.731 -27.840 1.00 93.88 70 GLN A C 1
ATOM 550 O O . GLN A 1 70 ? 16.520 8.275 -28.866 1.00 93.88 70 GLN A O 1
ATOM 555 N N . ASN A 1 71 ? 16.588 6.544 -27.440 1.00 91.50 71 ASN A N 1
ATOM 556 C CA . ASN A 1 71 ? 17.608 5.782 -28.161 1.00 91.50 71 ASN A CA 1
ATOM 557 C C . ASN A 1 71 ? 17.045 4.935 -29.322 1.00 91.50 71 ASN A C 1
ATOM 559 O O . ASN A 1 71 ? 17.783 4.128 -29.883 1.00 91.50 71 ASN A O 1
ATOM 563 N N . GLY A 1 72 ? 15.746 5.028 -29.639 1.00 91.56 72 GLY A N 1
ATOM 564 C CA . GLY A 1 72 ? 15.104 4.244 -30.707 1.00 91.56 72 GLY A CA 1
ATOM 565 C C . GLY A 1 72 ? 15.094 2.724 -30.484 1.00 91.56 72 GLY A C 1
ATOM 566 O O . GLY A 1 72 ? 14.819 1.966 -31.406 1.00 91.56 72 GLY A O 1
ATOM 567 N N . SER A 1 73 ? 15.393 2.265 -29.265 1.00 89.25 73 SER A N 1
ATOM 568 C CA . SER A 1 73 ? 15.518 0.843 -28.893 1.00 89.25 73 SER A CA 1
ATOM 569 C C . SER A 1 73 ? 14.353 0.350 -28.031 1.00 89.25 73 SER A C 1
ATOM 571 O O . SER A 1 73 ? 14.393 -0.748 -27.473 1.00 89.25 73 SER A O 1
ATOM 573 N N . PHE A 1 74 ? 13.317 1.174 -27.868 1.00 88.62 74 PHE A N 1
ATOM 574 C CA . PHE A 1 74 ? 12.143 0.803 -27.096 1.00 88.62 74 PHE A CA 1
ATOM 575 C C . PHE A 1 74 ? 11.237 -0.134 -27.893 1.00 88.62 74 PHE A C 1
ATOM 577 O O . PHE A 1 74 ? 10.738 0.225 -28.956 1.00 88.62 74 PHE A O 1
ATOM 584 N N . VAL A 1 75 ? 10.980 -1.309 -27.323 1.00 88.25 75 VAL A N 1
ATOM 585 C CA . VAL A 1 75 ? 9.984 -2.257 -27.817 1.00 88.25 75 VAL A CA 1
ATOM 586 C C . VAL A 1 75 ? 8.869 -2.348 -26.785 1.00 88.25 75 VAL A C 1
ATOM 588 O O . VAL A 1 75 ? 9.111 -2.624 -25.606 1.00 88.25 75 VAL A O 1
ATOM 591 N N . TYR A 1 76 ? 7.642 -2.075 -27.224 1.00 88.38 76 TYR 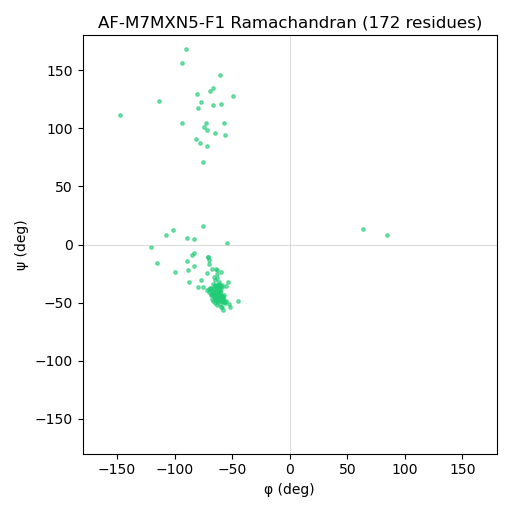A N 1
ATOM 592 C CA . TYR A 1 76 ? 6.460 -2.220 -26.387 1.00 88.38 76 TYR A CA 1
ATOM 593 C C . TYR A 1 76 ? 6.016 -3.685 -26.373 1.00 88.38 76 TYR A C 1
ATOM 595 O O . TYR A 1 76 ? 5.234 -4.121 -27.213 1.00 88.38 76 TYR A O 1
ATOM 603 N N . ASP A 1 77 ? 6.528 -4.444 -25.408 1.00 90.38 77 ASP A N 1
ATOM 604 C CA . ASP A 1 77 ? 6.170 -5.851 -25.237 1.00 90.38 77 ASP A CA 1
ATOM 605 C C . ASP A 1 77 ? 5.019 -6.046 -24.243 1.00 90.38 77 ASP A C 1
ATOM 607 O O . ASP A 1 77 ? 4.844 -5.282 -23.286 1.00 90.38 77 ASP A O 1
ATOM 611 N N . PHE A 1 78 ? 4.303 -7.167 -24.380 1.00 89.00 78 PHE A N 1
ATOM 612 C CA . PHE A 1 78 ? 3.274 -7.595 -23.422 1.00 89.00 78 PHE A CA 1
ATOM 613 C C . PHE A 1 78 ? 3.797 -7.651 -21.976 1.00 89.00 78 PHE A C 1
ATOM 615 O O . PHE A 1 78 ? 3.070 -7.354 -21.024 1.00 89.00 78 PHE A O 1
ATOM 622 N N . ARG A 1 79 ? 5.086 -7.974 -21.801 1.00 85.62 79 ARG A N 1
ATOM 623 C CA . ARG A 1 79 ? 5.753 -7.966 -20.495 1.00 85.62 79 ARG A CA 1
ATOM 624 C C . ARG A 1 79 ? 5.786 -6.568 -19.879 1.00 85.62 79 ARG A C 1
ATOM 626 O O . ARG A 1 79 ? 5.497 -6.443 -18.694 1.00 85.62 79 ARG A O 1
ATOM 633 N N . PHE A 1 80 ? 6.120 -5.538 -20.657 1.00 85.81 80 PHE A N 1
ATOM 634 C CA . PHE A 1 80 ? 6.150 -4.154 -20.178 1.00 85.81 80 PHE A CA 1
ATOM 635 C C . PHE A 1 80 ? 4.750 -3.693 -19.763 1.00 85.81 80 PHE A C 1
ATOM 637 O O . PHE A 1 80 ? 4.572 -3.198 -18.648 1.00 85.81 80 PHE A O 1
ATOM 644 N N . TYR A 1 81 ? 3.754 -3.939 -20.620 1.00 90.31 81 TYR A N 1
ATOM 645 C CA . TYR A 1 81 ? 2.357 -3.626 -20.324 1.00 90.31 81 TYR A CA 1
ATOM 646 C C . TYR A 1 81 ? 1.879 -4.295 -19.030 1.00 90.31 81 TYR A C 1
ATOM 648 O O . TYR A 1 81 ? 1.366 -3.619 -18.140 1.00 90.31 81 TYR A O 1
ATOM 656 N N . SER A 1 82 ? 2.111 -5.602 -18.890 1.00 88.75 82 SER A N 1
ATOM 657 C CA . SER A 1 82 ? 1.674 -6.371 -17.719 1.00 88.75 82 SER A CA 1
ATOM 658 C C . SER A 1 82 ? 2.323 -5.877 -16.424 1.00 88.75 82 SER A C 1
ATOM 660 O O . SER A 1 82 ? 1.655 -5.788 -15.397 1.00 88.75 82 SER A O 1
ATOM 662 N N . LEU A 1 83 ? 3.610 -5.514 -16.466 1.00 86.56 83 LEU A N 1
ATOM 663 C CA . LEU A 1 83 ? 4.344 -5.031 -15.292 1.00 86.56 83 LEU A CA 1
ATOM 664 C C . LEU A 1 83 ? 3.871 -3.636 -14.858 1.00 86.56 83 LEU A C 1
ATOM 666 O O . LEU A 1 83 ? 3.681 -3.390 -13.666 1.00 86.56 83 LEU A O 1
ATOM 670 N N . MET A 1 84 ? 3.620 -2.749 -15.826 1.00 89.94 84 MET A N 1
ATOM 671 C CA . MET A 1 84 ? 3.045 -1.425 -15.576 1.00 89.94 84 MET A CA 1
ATOM 672 C C . MET A 1 84 ? 1.620 -1.523 -15.030 1.00 89.94 84 MET A C 1
ATOM 674 O O . MET A 1 84 ? 1.301 -0.869 -14.037 1.00 89.94 84 MET A O 1
ATOM 678 N N . LEU A 1 85 ? 0.778 -2.366 -15.639 1.00 90.62 85 LEU A N 1
ATOM 679 C CA . LEU A 1 85 ? -0.593 -2.592 -15.190 1.00 90.62 85 LEU A CA 1
ATOM 680 C C . LEU A 1 85 ? -0.610 -3.127 -13.756 1.00 90.62 85 LEU A C 1
ATOM 682 O O . LEU A 1 85 ? -1.303 -2.569 -12.911 1.00 90.62 85 LEU A O 1
ATOM 686 N N . PHE A 1 86 ? 0.212 -4.136 -13.460 1.00 89.06 86 PHE A N 1
ATOM 687 C CA . PHE A 1 86 ? 0.336 -4.699 -12.117 1.00 89.06 86 PHE A CA 1
ATOM 688 C C . PHE A 1 86 ? 0.766 -3.645 -11.087 1.00 89.06 86 PHE A C 1
ATOM 690 O O . PHE A 1 86 ? 0.127 -3.515 -10.040 1.00 89.06 86 PHE A O 1
ATOM 697 N N . GLY A 1 87 ? 1.794 -2.846 -11.398 1.00 89.12 87 GLY A N 1
ATOM 698 C CA . GLY A 1 87 ? 2.256 -1.759 -10.529 1.00 89.12 87 GLY A CA 1
ATOM 699 C C . GLY A 1 87 ? 1.164 -0.722 -10.251 1.00 89.12 87 G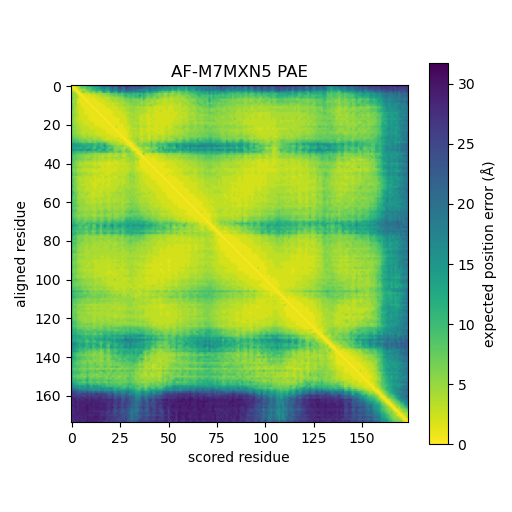LY A C 1
ATOM 700 O O . GLY A 1 87 ? 0.913 -0.377 -9.094 1.00 89.12 87 GLY A O 1
ATOM 701 N N . LEU A 1 88 ? 0.450 -0.285 -11.292 1.00 92.00 88 LEU A N 1
ATOM 702 C CA . LEU A 1 88 ? -0.663 0.661 -11.170 1.00 92.00 88 LEU A CA 1
ATOM 703 C C . LEU A 1 88 ? -1.828 0.083 -10.359 1.00 92.00 88 LEU A C 1
ATOM 705 O O . LEU A 1 88 ? -2.343 0.760 -9.468 1.00 92.00 88 LEU A O 1
ATOM 709 N N . THR A 1 89 ? -2.223 -1.170 -10.602 1.00 91.81 89 THR A N 1
ATOM 710 C CA . THR A 1 89 ? -3.269 -1.844 -9.818 1.00 91.81 89 THR A CA 1
ATOM 711 C C . THR A 1 89 ? -2.884 -1.911 -8.340 1.00 91.81 89 THR A C 1
ATOM 713 O O . THR A 1 89 ? -3.697 -1.574 -7.476 1.00 91.81 89 THR A O 1
ATOM 716 N N . PHE A 1 90 ? -1.633 -2.259 -8.027 1.00 89.81 90 PHE A N 1
ATOM 717 C CA . PHE A 1 90 ? -1.145 -2.279 -6.647 1.00 89.81 90 PHE A CA 1
ATOM 718 C C . PHE A 1 90 ? -1.159 -0.901 -5.988 1.00 89.81 90 PHE A C 1
ATOM 720 O O . PHE A 1 90 ? -1.558 -0.780 -4.824 1.00 89.81 90 PHE A O 1
ATOM 727 N N . MET A 1 91 ? -0.762 0.141 -6.718 1.00 91.56 91 MET A N 1
ATOM 728 C CA . MET A 1 91 ? -0.834 1.515 -6.226 1.00 91.56 91 MET A CA 1
ATOM 729 C C . MET A 1 91 ? -2.279 1.934 -5.937 1.00 91.56 91 MET A C 1
ATOM 731 O O . MET A 1 91 ? -2.549 2.486 -4.871 1.00 91.56 91 MET A O 1
ATOM 735 N N . LEU A 1 92 ? -3.222 1.620 -6.830 1.00 93.44 92 LEU A N 1
ATOM 736 C CA . LEU A 1 92 ? -4.640 1.941 -6.642 1.00 93.44 92 LEU A CA 1
ATOM 737 C C . LEU A 1 92 ? -5.235 1.230 -5.421 1.00 93.44 92 LEU A C 1
ATOM 739 O O . LEU A 1 92 ? -5.925 1.866 -4.623 1.00 93.44 92 LEU A O 1
ATOM 743 N N . LEU A 1 93 ? -4.926 -0.056 -5.221 1.00 92.25 93 LEU A N 1
ATOM 744 C CA . LEU A 1 93 ? -5.397 -0.811 -4.053 1.00 92.25 93 LEU A CA 1
ATOM 745 C C . LEU A 1 93 ? -4.859 -0.222 -2.740 1.00 92.25 93 LEU A C 1
ATOM 747 O O . LEU A 1 93 ? -5.623 -0.026 -1.795 1.00 92.25 93 LEU A O 1
ATOM 751 N N . ASN A 1 94 ? -3.569 0.126 -2.680 1.00 91.19 94 ASN A N 1
ATOM 752 C CA . ASN A 1 94 ? -2.982 0.741 -1.484 1.00 91.19 94 ASN A CA 1
ATOM 753 C C . ASN A 1 94 ? -3.494 2.170 -1.244 1.00 91.19 94 ASN A C 1
ATOM 755 O O . ASN A 1 94 ? -3.769 2.546 -0.102 1.00 91.19 94 ASN A O 1
ATOM 759 N N . GLY A 1 95 ? -3.704 2.951 -2.307 1.00 92.56 95 GLY A N 1
ATOM 760 C CA . GLY A 1 95 ? -4.348 4.263 -2.221 1.00 92.56 95 GLY A CA 1
ATOM 761 C C . GLY A 1 95 ? -5.776 4.161 -1.680 1.00 92.56 95 GLY A C 1
ATOM 762 O O . GLY A 1 95 ? -6.178 4.933 -0.806 1.00 92.56 95 GLY A O 1
ATOM 763 N N . TYR A 1 96 ? -6.523 3.147 -2.122 1.00 93.38 96 TYR A N 1
ATOM 764 C CA . TYR A 1 96 ? -7.853 2.853 -1.599 1.00 93.38 96 TYR A CA 1
ATOM 765 C C . TYR A 1 96 ? -7.818 2.449 -0.116 1.00 93.38 96 TYR A C 1
ATOM 767 O O . TYR A 1 96 ? -8.624 2.961 0.666 1.00 93.38 96 TYR A O 1
ATOM 775 N N . LEU A 1 97 ? -6.863 1.607 0.310 1.00 91.25 97 LEU A N 1
ATOM 776 C CA . LEU A 1 97 ? -6.664 1.273 1.730 1.00 91.25 97 LEU A CA 1
ATOM 777 C C . LEU A 1 97 ? -6.430 2.535 2.569 1.00 91.25 97 LEU A C 1
ATOM 779 O O . LEU A 1 97 ? -7.128 2.741 3.563 1.00 91.25 97 LEU A O 1
ATOM 783 N N . LEU A 1 98 ? -5.521 3.419 2.146 1.00 91.94 98 LEU A N 1
ATOM 784 C CA . LEU A 1 98 ? -5.245 4.690 2.832 1.00 91.94 98 LEU A CA 1
ATOM 785 C C . LEU A 1 98 ? -6.499 5.560 2.961 1.00 91.94 98 LEU A C 1
ATOM 787 O O . LEU A 1 98 ? -6.778 6.092 4.041 1.00 91.94 98 LEU A O 1
ATOM 791 N N . ASN A 1 99 ? -7.299 5.650 1.896 1.00 91.69 99 ASN A N 1
ATOM 792 C CA . ASN A 1 99 ? -8.552 6.400 1.918 1.00 91.69 99 ASN A CA 1
ATOM 793 C C . ASN A 1 99 ? -9.562 5.815 2.924 1.00 91.69 99 ASN A C 1
ATOM 795 O O . ASN A 1 99 ? -10.279 6.559 3.595 1.00 91.69 99 ASN A O 1
ATOM 799 N N . ARG A 1 100 ? -9.590 4.485 3.094 1.00 90.75 100 ARG A N 1
ATOM 800 C CA . ARG A 1 100 ? -10.472 3.787 4.049 1.00 90.75 100 ARG A CA 1
ATOM 801 C C . ARG A 1 100 ? -9.940 3.748 5.486 1.00 90.75 100 ARG A C 1
ATOM 803 O O . ARG A 1 100 ? -10.738 3.611 6.415 1.00 90.75 100 ARG A O 1
ATOM 810 N N . ILE A 1 101 ? -8.646 3.968 5.719 1.00 89.38 101 ILE A N 1
ATOM 811 C CA . ILE A 1 101 ? -8.103 4.112 7.084 1.00 89.38 101 ILE A CA 1
ATOM 812 C C . ILE A 1 101 ? -8.671 5.361 7.774 1.00 89.38 101 ILE A C 1
ATOM 814 O O . ILE A 1 101 ? -8.959 5.324 8.973 1.00 89.38 101 ILE A O 1
ATOM 818 N N . ARG A 1 102 ? -8.908 6.455 7.037 1.00 88.44 102 ARG A N 1
ATOM 819 C CA . ARG A 1 102 ? -9.493 7.690 7.590 1.00 88.44 102 ARG A CA 1
ATOM 820 C C . ARG A 1 102 ? -10.868 7.467 8.248 1.00 88.44 102 ARG A C 1
ATOM 822 O O . ARG A 1 102 ? -10.983 7.784 9.433 1.00 88.44 102 ARG A O 1
ATOM 829 N N . PRO A 1 103 ? -11.903 6.922 7.578 1.00 86.50 103 PRO A N 1
ATOM 830 C CA . PRO A 1 103 ? -13.185 6.634 8.222 1.00 86.50 103 PRO A CA 1
ATOM 831 C C . PRO A 1 103 ? -13.056 5.600 9.351 1.00 86.50 103 PRO A C 1
ATOM 833 O O . PRO A 1 103 ? -13.661 5.789 10.406 1.00 86.50 103 PRO A O 1
ATOM 836 N N . LEU A 1 104 ? -12.201 4.580 9.204 1.00 87.06 104 LEU A N 1
ATOM 837 C CA . LEU A 1 104 ? -11.955 3.608 10.276 1.00 87.06 104 LEU A CA 1
ATOM 838 C C . LEU A 1 104 ? -11.383 4.272 11.544 1.00 87.06 104 LEU A C 1
ATOM 840 O O . LEU A 1 104 ? -11.814 3.976 12.659 1.00 87.06 104 LEU A O 1
ATOM 844 N N . SER A 1 105 ? -10.444 5.210 11.388 1.00 85.38 105 SER A N 1
ATOM 845 C CA . SER A 1 105 ? -9.834 5.949 12.506 1.00 85.38 105 SER A CA 1
ATOM 846 C C . SER A 1 105 ? -10.836 6.814 13.286 1.00 85.38 105 SER A C 1
ATOM 848 O O . SER A 1 105 ? -10.623 7.104 14.466 1.00 85.38 105 SER A O 1
ATOM 850 N N . ARG A 1 106 ? -11.957 7.162 12.641 1.00 85.31 106 ARG A N 1
ATOM 851 C CA . ARG A 1 106 ? -13.099 7.883 13.220 1.00 85.31 106 ARG A CA 1
ATOM 852 C C . ARG A 1 106 ? -14.154 6.956 13.836 1.00 85.31 106 ARG A C 1
ATOM 854 O O . ARG A 1 106 ? -15.215 7.415 14.234 1.00 85.31 106 ARG A O 1
ATOM 861 N N . GLY A 1 107 ? -13.889 5.648 13.891 1.00 81.50 107 GLY A N 1
ATOM 862 C CA . GLY A 1 107 ? -14.804 4.659 14.466 1.00 81.50 107 GLY A CA 1
ATOM 863 C C . GLY A 1 107 ? -15.882 4.140 13.511 1.00 81.50 107 GLY A C 1
ATOM 864 O O . GLY A 1 107 ? -16.751 3.390 13.947 1.00 81.50 107 GLY A O 1
ATOM 865 N N . LEU A 1 108 ? -15.832 4.474 12.215 1.00 85.12 108 LEU A N 1
ATOM 866 C CA . LEU A 1 108 ? -16.767 3.932 11.225 1.00 85.12 108 LEU A CA 1
ATOM 867 C C . LEU A 1 108 ? -16.363 2.502 10.851 1.00 85.12 108 LEU A C 1
ATOM 869 O O . LEU A 1 108 ? -15.629 2.271 9.894 1.00 85.12 108 LEU A O 1
ATOM 873 N N . TRP A 1 109 ? -16.845 1.515 11.603 1.00 83.50 109 TRP A N 1
ATOM 874 C CA . TRP A 1 109 ? -16.504 0.104 11.380 1.00 83.50 109 TRP A CA 1
ATOM 875 C C . TRP A 1 109 ? -17.123 -0.504 10.113 1.00 83.50 109 TRP A C 1
ATOM 877 O O . TRP A 1 109 ? -16.696 -1.574 9.690 1.00 83.50 109 TRP A O 1
ATOM 887 N N . GLN A 1 110 ? -18.061 0.185 9.454 1.00 86.12 110 GLN A N 1
ATOM 888 C CA . GLN A 1 110 ? -18.669 -0.253 8.188 1.00 86.12 110 GLN A CA 1
ATOM 889 C C . GLN A 1 110 ? -17.652 -0.424 7.047 1.00 86.12 110 GLN A C 1
ATOM 891 O O . GLN A 1 110 ? -17.888 -1.209 6.134 1.00 86.12 110 GLN A O 1
ATOM 896 N N . VAL A 1 111 ? -16.498 0.258 7.102 1.00 86.56 111 VAL A N 1
ATOM 897 C CA . VAL A 1 111 ? -15.427 0.103 6.095 1.00 86.56 111 VAL A CA 1
ATOM 898 C C . VAL A 1 111 ? -14.512 -1.100 6.353 1.00 86.56 111 VAL A C 1
ATOM 900 O O . VAL A 1 111 ? -13.679 -1.431 5.512 1.00 86.56 111 VAL A O 1
ATOM 903 N N . TYR A 1 112 ? -14.661 -1.783 7.493 1.00 84.88 112 TYR A N 1
ATOM 904 C CA . TYR A 1 112 ? -13.893 -2.983 7.838 1.00 84.88 112 TYR A CA 1
ATOM 905 C C . TYR A 1 112 ? -13.909 -4.067 6.745 1.00 84.88 112 TYR A C 1
ATOM 907 O O . TYR A 1 112 ? -12.824 -4.476 6.331 1.00 84.88 112 TYR A O 1
ATOM 915 N N . PRO A 1 113 ? -15.076 -4.543 6.249 1.00 85.50 113 PRO A N 1
ATOM 916 C CA . PRO A 1 113 ? -15.103 -5.596 5.234 1.00 85.50 113 PRO A CA 1
ATOM 917 C C . PRO A 1 113 ? -14.405 -5.169 3.942 1.00 85.50 113 PRO A C 1
ATOM 919 O O . PRO A 1 113 ? -13.767 -5.995 3.304 1.00 85.50 113 PRO A O 1
ATOM 922 N N . GLN A 1 114 ? -14.452 -3.879 3.594 1.00 89.88 114 GLN A N 1
ATOM 923 C CA . GLN A 1 114 ? -13.778 -3.347 2.408 1.00 89.88 114 GLN A CA 1
ATOM 924 C C . GLN A 1 114 ? -12.252 -3.388 2.559 1.00 89.88 114 GLN A C 1
ATOM 926 O O . GLN A 1 114 ? -11.561 -3.776 1.623 1.00 89.88 114 GLN A O 1
ATOM 931 N N . LEU A 1 115 ? -11.724 -3.023 3.734 1.00 88.00 115 LEU A N 1
ATOM 932 C CA . LEU A 1 115 ? -10.288 -3.116 4.022 1.00 88.00 115 LEU A CA 1
ATOM 933 C C . LEU A 1 115 ? -9.801 -4.568 3.963 1.00 88.00 115 LEU A C 1
ATOM 935 O O . LEU A 1 115 ? -8.785 -4.845 3.334 1.00 88.00 115 LEU A O 1
ATOM 939 N N . VAL A 1 116 ? -10.548 -5.496 4.571 1.00 89.38 116 VAL A N 1
ATOM 940 C CA . VAL A 1 116 ? -10.205 -6.925 4.538 1.00 89.38 116 VAL A CA 1
ATOM 941 C C . VAL A 1 116 ? -10.274 -7.471 3.114 1.00 89.38 116 VAL A C 1
ATOM 943 O O . VAL A 1 116 ? -9.335 -8.135 2.689 1.00 89.38 116 VAL A O 1
ATOM 946 N N . ALA A 1 117 ? -11.332 -7.159 2.360 1.00 90.31 117 ALA A N 1
ATOM 947 C CA . ALA A 1 117 ? -11.483 -7.608 0.979 1.00 90.31 117 ALA A CA 1
ATOM 948 C C . ALA A 1 117 ? -10.305 -7.155 0.106 1.00 90.31 117 ALA A C 1
ATOM 950 O O . ALA A 1 117 ? -9.730 -7.963 -0.614 1.00 90.31 117 ALA A O 1
ATOM 951 N N . VAL A 1 118 ? -9.889 -5.892 0.223 1.00 91.00 118 VAL A N 1
ATOM 952 C CA . VAL A 1 118 ? -8.756 -5.360 -0.549 1.00 91.00 118 VAL A CA 1
ATOM 953 C C . VAL A 1 118 ? -7.440 -6.026 -0.155 1.00 91.00 118 VAL A C 1
ATOM 955 O O . VAL A 1 118 ? -6.671 -6.399 -1.036 1.00 91.00 118 VAL A O 1
ATOM 958 N N . SER A 1 119 ? -7.194 -6.248 1.138 1.00 88.88 119 SER A N 1
ATOM 959 C CA . SER A 1 119 ? -6.004 -6.982 1.589 1.00 88.88 119 SER A CA 1
ATOM 960 C C . SER A 1 119 ? -6.000 -8.447 1.137 1.00 88.88 119 SER A C 1
ATOM 962 O O . SER A 1 119 ? -4.943 -8.980 0.811 1.00 88.88 119 SER A O 1
ATOM 964 N N . VAL A 1 120 ? -7.163 -9.102 1.065 1.00 89.19 120 VAL A N 1
ATOM 965 C CA . VAL A 1 120 ? -7.282 -10.464 0.514 1.00 89.19 120 VAL A CA 1
ATOM 966 C C . VAL A 1 120 ? -7.012 -10.468 -0.989 1.00 89.19 120 VAL A C 1
ATOM 968 O O . VAL A 1 120 ? -6.255 -11.308 -1.463 1.00 89.19 120 VAL A O 1
ATOM 971 N N . VAL A 1 121 ? -7.560 -9.506 -1.737 1.00 90.56 121 VAL A N 1
ATOM 972 C CA . VAL A 1 121 ? -7.273 -9.355 -3.173 1.00 90.56 121 VAL A CA 1
ATOM 973 C C . VAL A 1 121 ? -5.778 -9.127 -3.405 1.00 90.56 121 VAL A C 1
ATOM 975 O O . VAL A 1 121 ? -5.200 -9.769 -4.276 1.00 90.56 121 VAL A O 1
ATOM 978 N N . GLN A 1 122 ? -5.124 -8.287 -2.598 1.00 88.75 122 GLN A N 1
ATOM 979 C CA . GLN A 1 122 ? -3.671 -8.099 -2.669 1.00 88.75 122 GLN A CA 1
ATOM 980 C C . GLN A 1 122 ? -2.910 -9.409 -2.437 1.00 88.75 122 GLN A C 1
ATOM 982 O O . GLN A 1 122 ? -1.996 -9.715 -3.200 1.00 88.75 122 GLN A O 1
ATOM 987 N N . LEU A 1 123 ? -3.303 -10.203 -1.434 1.00 87.94 123 LEU A N 1
ATOM 988 C CA . LEU A 1 123 ? -2.695 -11.511 -1.176 1.00 87.94 123 LEU A CA 1
ATOM 989 C C . LEU A 1 123 ? -2.878 -12.477 -2.348 1.00 87.94 123 LEU A C 1
ATOM 991 O O . LEU A 1 123 ? -1.920 -13.139 -2.725 1.00 87.94 123 LEU A O 1
ATOM 995 N N . LEU A 1 124 ? -4.068 -12.536 -2.948 1.00 89.00 124 LEU A N 1
ATOM 996 C CA . LEU A 1 124 ? -4.334 -13.402 -4.101 1.00 89.00 124 LEU A CA 1
ATOM 997 C C . LEU A 1 124 ? -3.521 -12.988 -5.332 1.00 89.00 124 LE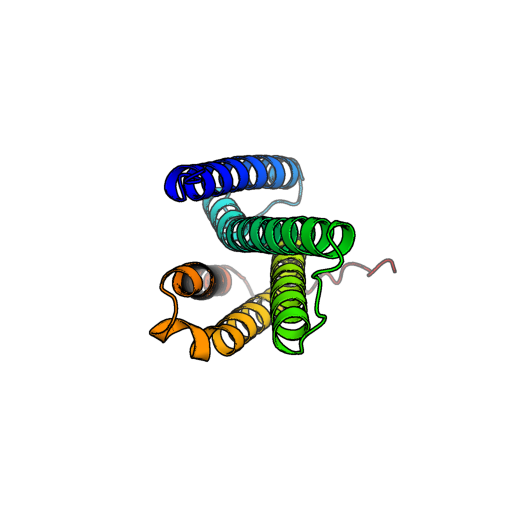U A C 1
ATOM 999 O O . LEU A 1 124 ? -2.973 -13.846 -6.018 1.00 89.00 124 LEU A O 1
ATOM 1003 N N . LEU A 1 125 ? -3.399 -11.682 -5.581 1.00 86.25 125 LEU A N 1
ATOM 1004 C CA . LEU A 1 125 ? -2.595 -11.154 -6.684 1.00 86.25 125 LEU A CA 1
ATOM 1005 C C . LEU A 1 125 ? -1.093 -11.407 -6.486 1.00 86.25 125 LEU A C 1
ATOM 1007 O O . LEU A 1 125 ? -0.380 -11.626 -7.462 1.00 86.25 125 LEU A O 1
ATOM 1011 N N . LEU A 1 126 ? -0.608 -11.385 -5.240 1.00 83.19 126 LEU A N 1
ATOM 1012 C CA . LEU A 1 126 ? 0.804 -11.617 -4.921 1.00 83.19 126 LEU A CA 1
ATOM 1013 C C . LEU A 1 126 ? 1.153 -13.087 -4.693 1.00 83.19 126 LEU A C 1
ATOM 1015 O O . LEU A 1 126 ? 2.319 -13.435 -4.857 1.00 83.19 126 LEU A O 1
ATOM 1019 N N . ALA A 1 127 ? 0.194 -13.952 -4.361 1.00 82.25 127 ALA A N 1
ATOM 1020 C CA . ALA A 1 127 ? 0.411 -15.379 -4.124 1.00 82.25 127 ALA A CA 1
ATOM 1021 C C . ALA A 1 127 ? 1.307 -16.067 -5.177 1.00 82.25 127 ALA A C 1
ATOM 1023 O O . ALA A 1 127 ? 2.281 -16.708 -4.773 1.00 82.25 127 ALA A O 1
ATOM 1024 N N . PRO A 1 128 ? 1.088 -15.897 -6.500 1.00 80.75 128 PRO A N 1
ATOM 1025 C CA . PRO A 1 128 ? 1.952 -16.523 -7.506 1.00 80.75 128 PRO A CA 1
ATOM 1026 C C . PRO A 1 128 ? 3.382 -15.960 -7.525 1.00 80.75 128 PRO A C 1
ATOM 1028 O O . PRO A 1 128 ? 4.298 -16.620 -8.006 1.00 80.75 128 PRO A O 1
ATOM 1031 N N . SER A 1 129 ? 3.597 -14.754 -6.994 1.00 73.62 129 SER A N 1
ATOM 1032 C CA . SER A 1 129 ? 4.905 -14.085 -6.978 1.00 73.62 129 SER A CA 1
ATOM 1033 C C . SER A 1 129 ? 5.762 -14.398 -5.743 1.00 73.62 129 SER A C 1
ATOM 1035 O O . SER A 1 129 ? 6.968 -14.163 -5.778 1.00 73.62 129 SER A O 1
ATOM 1037 N N . ILE A 1 130 ? 5.181 -14.975 -4.681 1.00 73.69 130 ILE A N 1
ATOM 1038 C CA . ILE A 1 130 ? 5.880 -15.307 -3.423 1.00 73.69 130 ILE A CA 1
ATOM 1039 C C . ILE A 1 130 ? 7.075 -16.258 -3.618 1.00 73.69 130 ILE A C 1
ATOM 1041 O O . ILE A 1 130 ? 8.151 -15.927 -3.121 1.00 73.69 130 ILE A O 1
ATOM 1045 N N . PRO A 1 131 ? 6.960 -17.405 -4.325 1.00 73.19 131 PRO A N 1
ATOM 1046 C CA . PRO A 1 131 ? 8.099 -18.317 -4.477 1.00 73.19 131 PRO A CA 1
ATOM 1047 C C . PRO A 1 131 ? 9.207 -17.747 -5.375 1.00 73.19 131 PRO A C 1
ATOM 1049 O O . PRO A 1 131 ? 10.330 -18.237 -5.348 1.00 73.19 131 PRO A O 1
ATOM 1052 N N . LEU A 1 132 ? 8.894 -16.720 -6.169 1.00 67.69 132 LEU A N 1
ATOM 1053 C CA . LEU A 1 132 ? 9.784 -16.164 -7.186 1.00 67.69 132 LEU A CA 1
ATOM 1054 C C . LEU A 1 132 ? 10.500 -14.891 -6.726 1.00 67.69 132 LEU A C 1
ATOM 1056 O O . LEU A 1 132 ? 11.538 -14.553 -7.288 1.00 67.69 132 LEU A O 1
ATOM 1060 N N . ASN A 1 133 ? 9.956 -14.161 -5.744 1.00 65.81 133 ASN A N 1
ATOM 1061 C CA . ASN A 1 133 ? 10.500 -12.868 -5.343 1.00 65.81 133 ASN A CA 1
ATOM 1062 C C . ASN A 1 133 ? 10.328 -12.585 -3.840 1.00 65.81 133 ASN A C 1
ATOM 1064 O O . ASN A 1 133 ? 9.217 -12.275 -3.400 1.00 65.81 133 ASN A O 1
ATOM 1068 N N . PRO A 1 134 ? 11.420 -12.557 -3.047 1.00 64.69 134 PRO A N 1
ATOM 1069 C CA . PRO A 1 134 ? 11.346 -12.209 -1.626 1.00 64.69 134 PRO A CA 1
ATOM 1070 C C . PRO A 1 134 ? 10.861 -10.764 -1.400 1.00 64.69 134 PRO A C 1
ATOM 1072 O O . PRO A 1 134 ? 10.230 -10.475 -0.387 1.00 64.69 134 PRO A O 1
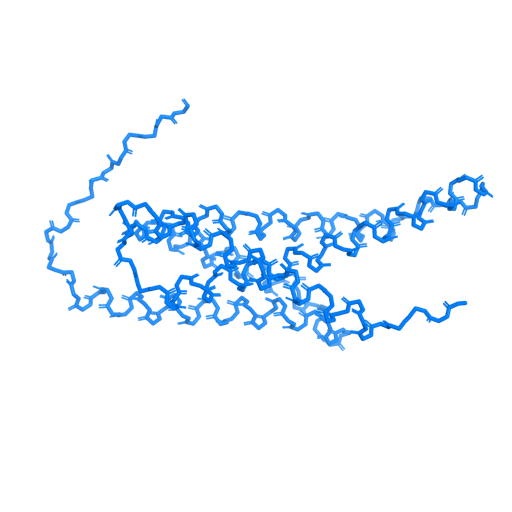ATOM 1075 N N . MET A 1 135 ? 11.054 -9.870 -2.378 1.00 62.94 135 MET A N 1
ATOM 1076 C CA . MET A 1 135 ? 10.491 -8.510 -2.380 1.00 62.94 135 MET A CA 1
ATOM 1077 C C . MET A 1 135 ? 8.948 -8.497 -2.358 1.00 62.94 135 MET A C 1
ATOM 1079 O O . MET A 1 135 ? 8.343 -7.641 -1.713 1.00 62.94 135 MET A O 1
ATOM 1083 N N . GLY A 1 136 ? 8.291 -9.471 -3.003 1.00 61.12 136 GLY A N 1
ATOM 1084 C CA . GLY A 1 136 ? 6.824 -9.600 -3.022 1.00 61.12 136 GLY A CA 1
ATOM 1085 C C . GLY A 1 136 ? 6.226 -10.046 -1.681 1.00 61.12 136 GLY A C 1
ATOM 1086 O O . GLY A 1 136 ? 5.015 -9.961 -1.464 1.00 61.12 136 GLY A O 1
ATOM 1087 N N . LEU A 1 137 ? 7.076 -10.476 -0.748 1.00 71.94 137 LEU A N 1
ATOM 1088 C CA . LEU A 1 137 ? 6.680 -10.980 0.561 1.00 71.94 137 LEU A CA 1
ATOM 1089 C C . LEU A 1 137 ? 6.304 -9.836 1.519 1.00 71.94 137 LEU A C 1
ATOM 1091 O O . LEU A 1 137 ? 5.398 -9.985 2.337 1.00 71.94 137 LEU A O 1
ATOM 1095 N N . MET A 1 138 ? 6.916 -8.659 1.361 1.00 73.19 138 MET A N 1
ATOM 1096 C CA . MET A 1 138 ? 6.625 -7.461 2.159 1.00 73.19 138 MET A CA 1
ATOM 1097 C C . MET A 1 138 ? 5.159 -6.993 2.081 1.00 73.19 138 MET A C 1
ATOM 1099 O O . MET A 1 138 ? 4.527 -6.867 3.133 1.00 73.19 138 MET A O 1
ATOM 1103 N N . PRO A 1 139 ? 4.558 -6.763 0.894 1.00 73.81 139 PRO A N 1
ATOM 1104 C CA . PRO A 1 139 ? 3.144 -6.390 0.802 1.00 73.81 139 PRO A CA 1
ATOM 1105 C C . PRO A 1 139 ? 2.195 -7.508 1.266 1.00 73.81 139 PRO A C 1
ATOM 1107 O O . PRO A 1 139 ? 1.121 -7.213 1.798 1.00 73.81 139 PRO A O 1
ATOM 1110 N N . CYS A 1 140 ? 2.596 -8.780 1.148 1.00 77.94 140 CYS A N 1
ATOM 1111 C CA . CYS A 1 140 ? 1.846 -9.902 1.721 1.00 77.94 140 CYS A CA 1
ATOM 1112 C C . CYS A 1 140 ? 1.849 -9.859 3.253 1.00 77.94 140 CYS A C 1
ATOM 1114 O O . CYS A 1 140 ? 0.791 -9.940 3.878 1.00 77.94 140 CYS A O 1
ATOM 1116 N N . LEU A 1 141 ? 3.021 -9.678 3.868 1.00 79.88 141 LEU A N 1
ATOM 1117 C CA . LEU A 1 141 ? 3.154 -9.530 5.318 1.00 79.88 141 LEU A CA 1
ATOM 1118 C C . LEU A 1 141 ? 2.396 -8.307 5.819 1.00 79.88 141 LEU A C 1
ATOM 1120 O O . LEU A 1 141 ? 1.697 -8.401 6.825 1.00 79.88 141 LEU A O 1
ATOM 1124 N N . ALA A 1 142 ? 2.477 -7.185 5.103 1.00 79.06 142 ALA A N 1
ATOM 1125 C CA . ALA A 1 142 ? 1.703 -5.996 5.421 1.00 79.06 142 ALA A CA 1
ATOM 1126 C C . ALA A 1 142 ? 0.199 -6.299 5.398 1.00 79.06 142 ALA A C 1
ATOM 1128 O O . ALA A 1 142 ? -0.493 -6.007 6.368 1.00 79.06 142 ALA A O 1
ATOM 1129 N N . SER A 1 143 ? -0.302 -6.970 4.360 1.00 80.88 143 SER A N 1
ATOM 1130 C CA . SER A 1 143 ? -1.717 -7.354 4.254 1.00 80.88 143 SER A CA 1
ATOM 1131 C C . SER A 1 143 ? -2.153 -8.309 5.371 1.00 80.88 143 SER A C 1
ATOM 1133 O O . SER A 1 143 ? -3.190 -8.094 5.998 1.00 80.88 143 SER A O 1
ATOM 1135 N N . LEU A 1 144 ? -1.342 -9.323 5.690 1.00 85.00 144 LEU A N 1
ATOM 1136 C CA . LEU A 1 144 ? -1.606 -10.268 6.782 1.00 85.00 144 LEU A CA 1
ATOM 1137 C C . LEU A 1 144 ? -1.614 -9.581 8.149 1.00 85.00 144 LEU A C 1
ATOM 1139 O O . LEU A 1 144 ? -2.534 -9.783 8.945 1.00 85.00 144 LEU A O 1
ATOM 1143 N N . LEU A 1 145 ? -0.617 -8.737 8.420 1.00 84.06 145 LEU A N 1
ATOM 1144 C CA . LEU A 1 145 ? -0.542 -7.958 9.653 1.00 84.06 145 LEU A CA 1
ATOM 1145 C C . LEU A 1 145 ? -1.715 -6.981 9.758 1.00 84.06 145 LEU A C 1
ATOM 1147 O O . LEU A 1 145 ? -2.266 -6.816 10.847 1.00 84.06 145 LEU A O 1
ATOM 1151 N N . LEU A 1 146 ? -2.133 -6.376 8.645 1.00 81.56 146 LEU A N 1
ATOM 1152 C CA . LEU A 1 146 ? -3.277 -5.471 8.583 1.00 81.56 146 LEU A CA 1
ATOM 1153 C C . LEU A 1 146 ? -4.572 -6.221 8.913 1.00 81.56 146 LEU A C 1
ATOM 1155 O O . LEU A 1 146 ? -5.290 -5.807 9.825 1.00 81.56 146 LEU A O 1
ATOM 1159 N N . ILE A 1 147 ? -4.825 -7.368 8.275 1.00 85.56 147 ILE A N 1
ATOM 1160 C CA . ILE A 1 147 ? -5.976 -8.238 8.569 1.00 85.56 147 ILE A CA 1
ATOM 1161 C C . ILE A 1 147 ? -5.957 -8.688 10.035 1.00 85.56 147 ILE A C 1
ATOM 1163 O O . ILE A 1 147 ? -6.961 -8.544 10.737 1.00 85.56 147 ILE A O 1
ATOM 1167 N N . GLY A 1 148 ? -4.817 -9.176 10.534 1.00 83.44 148 GLY A N 1
ATOM 1168 C CA . GLY A 1 148 ? -4.674 -9.635 11.917 1.00 83.44 148 GLY A CA 1
ATOM 1169 C C . GLY A 1 148 ? -4.939 -8.520 12.930 1.00 83.44 148 GLY A C 1
ATOM 1170 O O . GLY A 1 148 ? -5.685 -8.698 13.898 1.00 83.44 148 GLY A O 1
ATOM 1171 N N . ARG A 1 149 ? -4.399 -7.322 12.686 1.00 80.88 149 ARG A N 1
ATOM 1172 C CA . ARG A 1 149 ? -4.620 -6.142 13.534 1.00 80.88 149 ARG A CA 1
ATOM 1173 C C . ARG A 1 149 ? -6.068 -5.670 13.484 1.00 80.88 149 ARG A C 1
ATOM 1175 O O . ARG A 1 149 ? -6.637 -5.395 14.543 1.00 80.88 149 ARG A O 1
ATOM 1182 N N . LEU A 1 150 ? -6.676 -5.627 12.302 1.00 81.25 150 LEU A N 1
ATOM 1183 C CA . LEU A 1 150 ? -8.093 -5.314 12.133 1.00 81.25 150 LEU A CA 1
ATOM 1184 C C . LEU A 1 150 ? -8.975 -6.326 12.883 1.00 81.25 150 LEU A C 1
ATOM 1186 O O . LEU A 1 150 ? -9.886 -5.919 13.605 1.00 81.25 150 LEU A O 1
ATOM 1190 N N . ALA A 1 151 ? -8.695 -7.627 12.778 1.00 84.19 151 ALA A N 1
ATOM 1191 C CA . ALA A 1 151 ? -9.435 -8.678 13.479 1.00 84.19 151 ALA A CA 1
ATOM 1192 C C . ALA A 1 151 ? -9.341 -8.536 15.009 1.00 84.19 151 ALA A C 1
ATOM 1194 O O . ALA A 1 151 ? -10.358 -8.613 15.705 1.00 84.19 151 ALA A O 1
ATOM 1195 N N . LEU A 1 152 ? -8.148 -8.253 15.545 1.00 83.88 152 LEU A N 1
ATOM 1196 C CA . LEU A 1 152 ? -7.956 -7.982 16.975 1.00 83.88 152 LEU A CA 1
ATOM 1197 C C . LEU A 1 152 ? -8.714 -6.730 17.432 1.00 83.88 152 LEU A C 1
ATOM 1199 O O . LEU A 1 152 ? -9.302 -6.721 18.518 1.00 83.88 152 LEU A O 1
ATOM 1203 N N . ALA A 1 153 ? -8.720 -5.680 16.611 1.00 78.94 153 ALA A N 1
ATOM 1204 C CA . ALA A 1 153 ? -9.433 -4.445 16.907 1.00 78.94 153 ALA A CA 1
ATOM 1205 C C . ALA A 1 153 ? -10.956 -4.664 16.905 1.00 78.94 153 ALA A C 1
ATOM 1207 O O . ALA A 1 153 ? -11.627 -4.231 17.842 1.00 78.94 153 ALA A O 1
ATOM 1208 N N . ARG A 1 154 ? -11.485 -5.438 15.945 1.00 76.88 154 ARG A N 1
ATOM 1209 C CA . ARG A 1 154 ? -12.902 -5.834 15.891 1.00 76.88 154 ARG A CA 1
ATOM 1210 C C . ARG A 1 154 ? -13.311 -6.672 17.103 1.00 76.88 154 ARG A C 1
ATOM 1212 O O . ARG A 1 154 ? -14.338 -6.388 17.708 1.00 76.88 154 ARG A O 1
ATOM 1219 N N . ARG A 1 155 ? -12.490 -7.647 17.516 1.00 80.25 155 ARG A N 1
ATOM 1220 C CA . ARG A 1 155 ? -12.744 -8.454 18.728 1.00 80.25 155 ARG A CA 1
ATOM 1221 C C . ARG A 1 155 ? -12.806 -7.600 19.997 1.00 80.25 1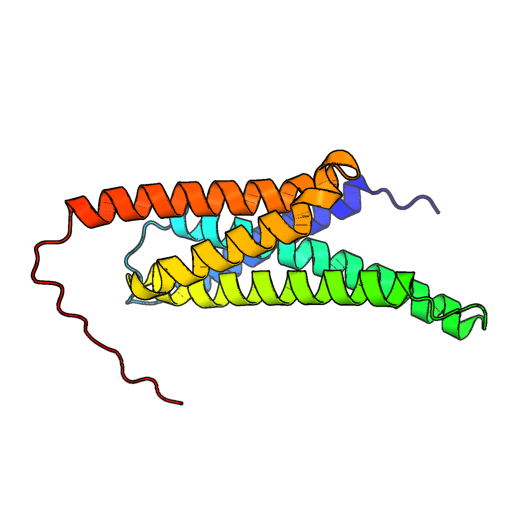55 ARG A C 1
ATOM 1223 O O . ARG A 1 155 ? -13.593 -7.900 20.887 1.00 80.25 155 ARG A O 1
ATOM 1230 N N . LYS A 1 156 ? -11.991 -6.543 20.098 1.00 75.38 156 LYS A N 1
ATOM 1231 C CA . LYS A 1 156 ? -12.041 -5.599 21.229 1.00 75.38 156 LYS A CA 1
ATOM 1232 C C . LYS A 1 156 ? -13.228 -4.639 21.146 1.00 75.38 156 LYS A C 1
ATOM 1234 O O . LYS A 1 156 ? -13.800 -4.330 22.186 1.00 75.38 156 LYS A O 1
ATOM 1239 N N . ALA A 1 157 ? -13.597 -4.189 19.947 1.00 66.81 157 ALA A N 1
ATOM 1240 C CA . ALA A 1 157 ? -14.753 -3.323 19.730 1.00 66.81 157 ALA A CA 1
ATOM 1241 C C . ALA A 1 157 ? -16.074 -4.050 20.025 1.00 66.81 157 ALA A C 1
ATOM 1243 O O . ALA A 1 157 ? -16.908 -3.507 20.737 1.00 66.81 157 ALA A O 1
ATOM 1244 N N . GLY A 1 158 ? -16.217 -5.308 19.592 1.00 62.00 158 GLY A N 1
ATOM 1245 C CA . GLY A 1 158 ? -17.397 -6.134 19.877 1.00 62.00 158 GLY A CA 1
ATOM 1246 C C . GLY A 1 158 ? -17.611 -6.446 21.363 1.00 62.00 158 GLY A C 1
ATOM 1247 O O . GLY A 1 158 ? -18.729 -6.716 21.763 1.00 62.00 158 GLY A O 1
ATOM 1248 N N . ARG A 1 159 ? -16.572 -6.350 22.208 1.00 57.25 159 ARG A N 1
ATOM 1249 C CA . ARG A 1 159 ? -16.712 -6.455 23.676 1.00 57.25 159 ARG A CA 1
ATOM 1250 C C . ARG A 1 159 ? -17.076 -5.134 24.364 1.00 57.25 159 ARG A C 1
ATOM 1252 O O . ARG A 1 159 ? -17.282 -5.129 25.570 1.00 57.25 159 ARG A O 1
ATOM 1259 N N . ARG A 1 160 ? -17.046 -4.006 23.646 1.00 53.88 160 ARG A N 1
ATOM 1260 C CA . ARG A 1 160 ? -17.210 -2.648 24.202 1.00 53.88 160 ARG A CA 1
ATOM 1261 C C . ARG A 1 160 ? -18.391 -1.878 23.619 1.00 53.88 160 ARG A C 1
ATOM 1263 O O . ARG A 1 160 ? -18.602 -0.741 24.025 1.00 53.88 160 ARG A O 1
ATOM 1270 N N . LEU A 1 161 ? -19.115 -2.446 22.661 1.00 46.78 161 LEU A N 1
ATOM 1271 C CA . LEU A 1 161 ? -20.292 -1.817 22.077 1.00 46.78 161 LEU A CA 1
ATOM 1272 C C . LEU A 1 161 ? -21.525 -2.309 22.848 1.00 46.78 161 LEU A C 1
ATOM 1274 O O . LEU A 1 161 ? -21.905 -3.458 22.651 1.00 46.78 161 LEU A O 1
ATOM 1278 N N . PRO A 1 162 ? -22.134 -1.496 23.733 1.00 42.66 162 PRO A N 1
ATOM 1279 C CA . PRO A 1 162 ? -23.527 -1.716 24.096 1.00 42.66 162 PRO A CA 1
ATOM 1280 C C . PRO A 1 162 ? -24.378 -1.590 22.823 1.00 42.66 162 PRO A C 1
ATOM 1282 O O . PRO A 1 162 ? -24.061 -0.766 21.960 1.00 42.66 162 PRO A O 1
ATOM 1285 N N . ASP A 1 163 ? -25.451 -2.377 22.724 1.00 51.22 163 ASP A N 1
ATOM 1286 C CA . ASP A 1 163 ? -26.344 -2.539 21.557 1.00 51.22 163 ASP A CA 1
ATOM 1287 C C . ASP A 1 163 ? -26.969 -1.239 20.989 1.00 51.22 163 ASP A C 1
ATOM 1289 O O . ASP A 1 163 ? -27.679 -1.266 19.990 1.00 51.22 163 ASP A O 1
ATOM 1293 N N . ASN A 1 164 ? -26.659 -0.072 21.559 1.00 41.78 164 ASN A N 1
ATOM 1294 C CA . ASN A 1 164 ? -27.241 1.227 21.221 1.00 41.78 164 ASN A CA 1
ATOM 1295 C C . ASN A 1 164 ? -26.378 2.130 20.325 1.00 41.78 164 ASN A C 1
ATOM 1297 O O . ASN A 1 164 ? -26.708 3.307 20.153 1.00 41.78 164 ASN A O 1
ATOM 1301 N N . PHE A 1 165 ? -25.304 1.628 19.704 1.00 48.78 165 PHE A N 1
ATOM 1302 C CA . PHE A 1 165 ? -24.631 2.367 18.624 1.00 48.78 165 PHE A CA 1
ATOM 1303 C C . PHE A 1 165 ? -25.463 2.293 17.337 1.00 48.78 165 PHE A C 1
ATOM 1305 O O . PHE A 1 165 ? -25.117 1.627 16.361 1.00 48.78 165 PHE A O 1
ATOM 1312 N N . SER A 1 166 ? -26.592 3.002 17.367 1.00 43.16 166 SER A N 1
ATOM 1313 C CA . SER A 1 166 ? -27.374 3.345 16.194 1.00 43.16 166 SER A CA 1
ATOM 1314 C C . SER A 1 166 ? -26.439 3.922 15.136 1.00 43.16 166 SER A C 1
ATOM 1316 O O . SER A 1 166 ? -25.610 4.805 15.377 1.00 43.16 166 SER A O 1
ATOM 1318 N N . VAL A 1 167 ? -26.544 3.335 13.952 1.00 47.88 167 VAL A N 1
ATOM 1319 C CA . VAL A 1 167 ? -25.864 3.737 12.733 1.00 47.88 167 VAL A CA 1
ATOM 1320 C C . VAL A 1 167 ? -26.211 5.202 12.469 1.00 47.88 167 VAL A C 1
ATOM 1322 O O . VAL A 1 167 ? -27.230 5.509 11.863 1.00 47.88 167 VAL A O 1
ATOM 1325 N N . ARG A 1 168 ? -25.370 6.135 12.926 1.00 45.81 168 ARG A N 1
ATOM 1326 C CA . ARG A 1 168 ? -25.392 7.509 12.419 1.00 45.81 168 ARG A CA 1
ATOM 1327 C C . ARG A 1 168 ? -24.816 7.446 11.008 1.00 45.81 168 ARG A C 1
ATOM 1329 O O . ARG A 1 168 ? -23.611 7.582 10.799 1.00 45.81 168 ARG A O 1
ATOM 1336 N N . SER A 1 169 ? -25.681 7.134 10.049 1.00 41.59 169 SER A N 1
ATOM 1337 C CA . SER A 1 169 ? -25.435 7.311 8.625 1.00 41.59 169 SER A CA 1
ATOM 1338 C C . SER A 1 169 ? -25.106 8.782 8.400 1.00 41.59 169 SER A C 1
ATOM 1340 O O . SER A 1 169 ? -25.975 9.646 8.485 1.00 41.59 169 SER A O 1
ATOM 1342 N N . TYR A 1 170 ? -23.826 9.082 8.187 1.00 45.22 170 TYR A N 1
ATOM 1343 C CA . TYR A 1 170 ? -23.437 10.400 7.709 1.00 45.22 170 TYR A CA 1
ATOM 1344 C C . TYR A 1 170 ? -23.981 10.561 6.285 1.00 45.22 170 TYR A C 1
ATOM 1346 O O . TYR A 1 170 ? -23.829 9.625 5.494 1.00 45.22 170 TYR A O 1
ATOM 1354 N N . PRO A 1 171 ? -24.594 11.706 5.943 1.00 43.03 171 PRO A N 1
ATOM 1355 C CA . PRO A 1 171 ? -24.997 11.970 4.574 1.00 43.03 171 PRO A CA 1
ATOM 1356 C C . PRO A 1 171 ? -23.750 11.932 3.688 1.00 43.03 171 PRO A C 1
ATOM 1358 O O . PRO A 1 171 ? -22.778 12.656 3.912 1.00 43.03 171 PRO A O 1
ATOM 1361 N N . THR A 1 172 ? -23.761 11.038 2.705 1.00 47.03 172 THR A N 1
ATOM 1362 C CA . THR A 1 172 ? -22.842 11.062 1.571 1.00 47.03 172 THR A CA 1
ATOM 1363 C C . THR A 1 172 ? -23.136 12.325 0.776 1.00 47.03 172 THR A C 1
ATOM 1365 O O . THR A 1 172 ? -24.057 12.345 -0.034 1.00 47.03 172 THR A O 1
ATOM 1368 N N . THR A 1 173 ? -22.388 13.396 1.029 1.00 48.09 173 THR A N 1
ATOM 1369 C CA . THR A 1 173 ? -22.289 14.497 0.070 1.00 48.09 173 THR A CA 1
ATOM 1370 C C . THR A 1 173 ? -21.440 13.990 -1.090 1.00 48.09 173 THR A C 1
ATOM 1372 O O . THR A 1 173 ? -20.235 13.777 -0.919 1.00 48.09 173 THR A O 1
ATOM 1375 N N . VAL A 1 174 ? -22.126 13.683 -2.192 1.00 49.00 174 VAL A N 1
ATOM 1376 C CA . VAL A 1 174 ? -21.567 13.441 -3.529 1.00 49.00 174 VAL A CA 1
ATOM 1377 C C . VAL A 1 174 ? -20.959 14.733 -4.052 1.00 49.00 174 VAL A C 1
ATOM 1379 O O . VAL A 1 174 ? -21.581 15.793 -3.814 1.00 49.00 174 VAL A O 1
#

pLDDT: mean 81.19, std 13.43, range [41.59, 93.88]

Sequence (174 aa):
MNINTNLVDISILLLSILATAGFCYRLYRHPAFCQRKSFVFLLVFLAMYPLLSMLGHVLAIALISGMRLQNGSFVYDFRFYSLMLFGLTFMLLNGYLLNRIRPLSRGLWQVYPQLVAVSVVQLLLLAPSIPLNPMGLMPCLASLLLIGRLALARRKAGRRLPDNFSVRSYPTTV